Protein AF-A0A4Y8PZ39-F1 (afdb_monomer_lite)

pLDDT: mean 85.69, std 16.48, range [45.59, 98.56]

Foldseek 3Di:
DLVVLLVVLVVLLVVLVVVCVVPVDCVSVVSSVVSVVVNVVSVVVVVVVVVVVVCVVDPPPVPPPDD

Radius of gyration: 19.61 Å; chains: 1; bounding box: 28×17×66 Å

Sequence (67 aa):
MISFNVNEWLDEYNDYLKLYEMFGDKQYLQEAEEALNSLRAFLRRSDAHARIEHAVKQPEKQKLHFI

Secondary structure (DSSP, 8-state):
-HHHHHHHHHHHHHHHHHHHHHH--HHHHHHHHHHHHHHHHHHHHHHHHHHHHHHHH-GGGGSSS--

Organism: NCBI:txid1967502

Structure (mmCIF, N/CA/C/O backbone):
data_AF-A0A4Y8PZ39-F1
#
_entry.id   AF-A0A4Y8PZ39-F1
#
loop_
_atom_site.group_PDB
_atom_site.id
_atom_site.type_symbol
_atom_site.label_atom_id
_atom_site.label_alt_id
_atom_site.label_comp_id
_atom_site.label_asym_id
_atom_site.label_entity_id
_atom_site.label_seq_id
_atom_site.pdbx_PDB_ins_code
_atom_site.Cartn_x
_atom_site.Cartn_y
_atom_site.Cartn_z
_atom_site.occupancy
_atom_site.B_iso_or_equiv
_atom_site.auth_seq_id
_atom_site.auth_comp_id
_atom_site.auth_asym_id
_atom_site.auth_atom_id
_atom_site.pdbx_PDB_model_num
ATOM 1 N N . MET A 1 1 ? 14.706 -11.889 -5.554 1.00 59.81 1 MET A N 1
ATOM 2 C CA . MET A 1 1 ? 14.845 -10.564 -4.909 1.00 59.81 1 MET A CA 1
ATOM 3 C C . MET A 1 1 ? 13.560 -9.749 -5.047 1.00 59.81 1 MET A C 1
ATOM 5 O O . MET A 1 1 ? 12.992 -9.414 -4.027 1.00 59.81 1 MET A O 1
ATOM 9 N N . ILE A 1 2 ? 13.027 -9.533 -6.261 1.00 62.50 2 ILE A N 1
ATOM 10 C CA . ILE A 1 2 ? 11.767 -8.783 -6.490 1.00 62.50 2 ILE A CA 1
ATOM 11 C C . ILE A 1 2 ? 10.554 -9.389 -5.756 1.00 62.50 2 ILE A C 1
ATOM 13 O O . ILE A 1 2 ? 9.782 -8.655 -5.153 1.00 62.50 2 ILE A O 1
ATOM 17 N N . SER A 1 3 ? 10.402 -10.719 -5.757 1.00 62.78 3 SER A N 1
ATOM 18 C CA . SER A 1 3 ? 9.278 -11.390 -5.082 1.00 62.78 3 SER A CA 1
ATOM 19 C C . SER A 1 3 ? 9.317 -11.290 -3.555 1.00 62.78 3 SER A C 1
ATOM 21 O O . SER A 1 3 ? 8.270 -11.351 -2.926 1.00 62.78 3 SER A O 1
ATOM 23 N N . PHE A 1 4 ? 10.507 -11.144 -2.962 1.00 65.25 4 PHE A N 1
ATOM 24 C CA . PHE A 1 4 ? 10.671 -11.067 -1.510 1.00 65.25 4 PHE A CA 1
ATOM 25 C C . PHE A 1 4 ? 10.121 -9.736 -0.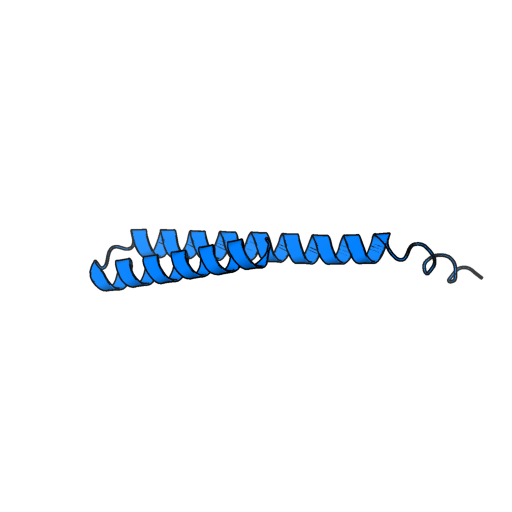982 1.00 65.25 4 PHE A C 1
ATOM 27 O O . PHE A 1 4 ? 9.258 -9.740 -0.115 1.00 65.25 4 PHE A O 1
ATOM 34 N N . ASN A 1 5 ? 10.498 -8.622 -1.618 1.00 74.00 5 ASN A N 1
ATOM 35 C CA . ASN A 1 5 ? 10.042 -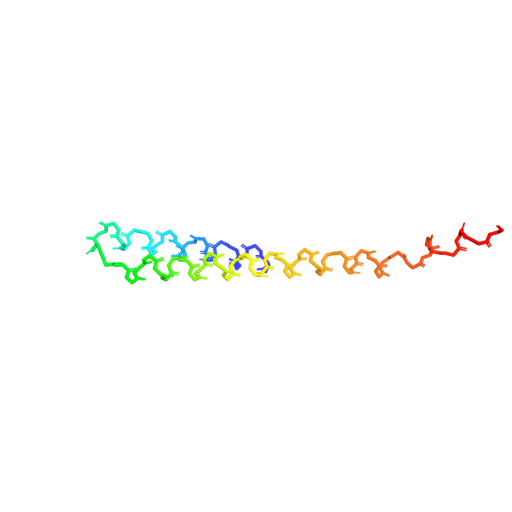7.286 -1.219 1.00 74.00 5 ASN A CA 1
ATOM 36 C C . ASN A 1 5 ? 8.532 -7.072 -1.439 1.00 74.00 5 ASN A C 1
ATOM 38 O O . ASN A 1 5 ? 7.909 -6.301 -0.722 1.00 74.00 5 ASN A O 1
ATOM 42 N N . VAL A 1 6 ? 7.927 -7.731 -2.438 1.00 86.31 6 VAL A N 1
ATOM 43 C CA . VAL A 1 6 ? 6.476 -7.618 -2.684 1.00 86.31 6 VAL A CA 1
ATOM 44 C C . VAL A 1 6 ? 5.668 -8.284 -1.576 1.00 86.31 6 VAL A C 1
ATOM 46 O O . VAL A 1 6 ? 4.671 -7.716 -1.139 1.00 86.31 6 VAL A O 1
ATOM 49 N N . ASN A 1 7 ? 6.091 -9.470 -1.134 1.00 92.19 7 ASN A N 1
ATOM 50 C CA . ASN A 1 7 ? 5.405 -10.181 -0.061 1.00 92.19 7 ASN A CA 1
ATOM 51 C C . ASN A 1 7 ? 5.531 -9.428 1.265 1.00 92.19 7 ASN A C 1
ATOM 53 O O . ASN A 1 7 ? 4.537 -9.285 1.958 1.00 92.19 7 ASN A O 1
ATOM 57 N N . GLU A 1 8 ? 6.705 -8.865 1.555 1.00 92.56 8 GLU A N 1
ATOM 58 C CA . GLU A 1 8 ? 6.947 -8.083 2.771 1.00 92.56 8 GLU A CA 1
ATOM 59 C C . GLU A 1 8 ? 5.991 -6.885 2.895 1.00 92.56 8 GLU A C 1
ATOM 61 O O . GLU A 1 8 ? 5.312 -6.752 3.907 1.00 92.56 8 GLU A O 1
ATOM 66 N N . TRP A 1 9 ? 5.815 -6.078 1.841 1.00 93.38 9 TRP A N 1
ATOM 67 C CA . TRP A 1 9 ? 4.855 -4.962 1.890 1.00 93.38 9 TRP A CA 1
ATOM 68 C C . TRP A 1 9 ? 3.392 -5.401 2.003 1.00 93.38 9 TRP A C 1
ATOM 70 O O . TRP A 1 9 ? 2.566 -4.660 2.536 1.00 93.38 9 TRP A O 1
ATOM 80 N N . LEU A 1 10 ? 3.039 -6.576 1.473 1.00 95.38 10 LEU A N 1
ATOM 81 C CA . LEU A 1 10 ? 1.692 -7.129 1.634 1.00 95.38 10 LEU A CA 1
ATOM 82 C C . LEU A 1 10 ? 1.469 -7.648 3.056 1.00 95.38 10 LEU A C 1
ATOM 84 O O . LEU A 1 10 ? 0.379 -7.468 3.599 1.00 95.38 10 LEU A O 1
ATOM 88 N N . ASP A 1 11 ? 2.486 -8.263 3.652 1.00 96.94 11 ASP A N 1
ATOM 89 C CA . ASP A 1 11 ? 2.452 -8.720 5.036 1.00 96.94 11 ASP A CA 1
ATOM 90 C C . ASP A 1 11 ? 2.340 -7.518 5.986 1.00 96.94 11 ASP A C 1
ATOM 92 O O . ASP A 1 11 ? 1.419 -7.484 6.799 1.00 96.94 11 ASP A O 1
ATOM 96 N N . GLU A 1 12 ? 3.153 -6.473 5.794 1.00 96.38 12 GLU A N 1
ATOM 97 C CA . GLU A 1 12 ? 3.065 -5.211 6.548 1.00 96.38 12 GLU A CA 1
ATOM 98 C C . GLU A 1 12 ? 1.680 -4.561 6.429 1.00 96.38 12 GLU A C 1
ATOM 100 O O . GLU A 1 12 ? 1.073 -4.189 7.434 1.00 96.38 12 GLU A O 1
ATOM 105 N N . TYR A 1 13 ? 1.134 -4.467 5.211 1.00 97.69 13 TYR A N 1
ATOM 106 C CA . TYR A 1 13 ? -0.221 -3.959 4.984 1.00 97.69 13 TYR A CA 1
ATOM 107 C C . TYR A 1 13 ? -1.265 -4.736 5.796 1.00 97.69 13 TYR A C 1
ATOM 109 O O . TYR A 1 13 ? -2.105 -4.144 6.478 1.00 97.69 13 TYR A O 1
ATOM 117 N N . ASN A 1 14 ? -1.208 -6.068 5.737 1.00 98.00 14 ASN A N 1
ATOM 118 C CA . ASN A 1 14 ? -2.148 -6.931 6.443 1.00 98.00 14 ASN A CA 1
ATOM 119 C C . ASN A 1 14 ? -1.996 -6.824 7.964 1.00 98.00 14 ASN A C 1
ATOM 121 O O . ASN A 1 14 ? -2.998 -6.853 8.681 1.00 98.00 14 ASN A O 1
ATOM 125 N N . ASP A 1 15 ? -0.770 -6.695 8.462 1.00 98.19 15 ASP A N 1
ATOM 126 C CA . ASP A 1 15 ? -0.501 -6.553 9.888 1.00 98.19 15 ASP A CA 1
ATOM 127 C C . ASP A 1 15 ? -1.024 -5.217 10.420 1.00 98.19 15 ASP A C 1
ATOM 129 O O . ASP A 1 15 ? -1.703 -5.197 11.448 1.00 98.19 15 ASP A O 1
ATOM 133 N N . TYR A 1 16 ? -0.845 -4.119 9.682 1.00 98.56 16 TYR A N 1
ATOM 134 C CA . TYR A 1 16 ? -1.441 -2.834 10.046 1.00 98.56 16 TYR A CA 1
ATOM 135 C C . TYR A 1 16 ? -2.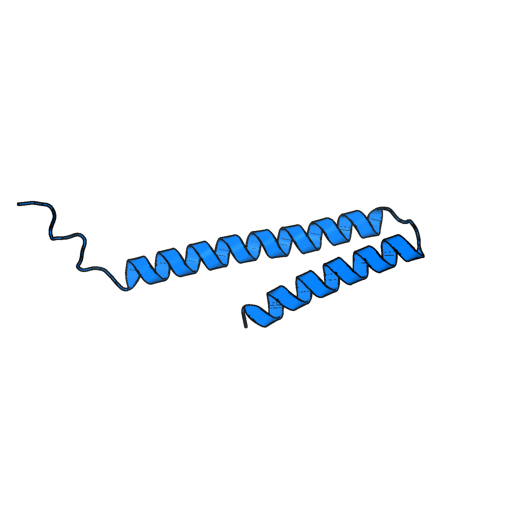974 -2.859 10.037 1.00 98.56 16 TYR A C 1
ATOM 137 O O . TYR A 1 16 ? -3.600 -2.311 10.946 1.00 98.56 16 TYR A O 1
ATOM 145 N N . LEU A 1 17 ? -3.607 -3.548 9.082 1.00 98.31 17 LEU A N 1
ATOM 146 C CA . LEU A 1 17 ? -5.063 -3.720 9.104 1.00 98.31 17 LEU A CA 1
ATOM 147 C C . LEU A 1 17 ? -5.545 -4.507 10.331 1.00 98.31 17 LEU A C 1
ATOM 149 O O . LEU A 1 17 ? -6.551 -4.129 10.931 1.00 98.31 17 LEU A O 1
ATOM 153 N N . LYS A 1 18 ? -4.825 -5.559 10.740 1.00 98.38 18 LYS A N 1
ATOM 154 C CA . LYS A 1 18 ? -5.142 -6.298 11.974 1.00 98.38 18 LYS A CA 1
ATOM 155 C C . LYS A 1 18 ? -4.968 -5.424 13.213 1.00 98.38 18 LYS A C 1
ATOM 157 O O . LYS A 1 18 ? -5.807 -5.464 14.106 1.00 98.38 18 LYS A O 1
ATOM 162 N N . LEU A 1 19 ? -3.912 -4.611 13.275 1.00 98.44 19 LEU A N 1
ATOM 163 C CA . LEU A 1 19 ? -3.708 -3.671 14.382 1.00 98.44 19 LEU A CA 1
ATOM 164 C C . LEU A 1 19 ? -4.838 -2.637 14.448 1.00 98.44 19 LEU A C 1
ATOM 166 O O . LEU A 1 19 ? -5.346 -2.348 15.532 1.00 98.44 19 LEU A O 1
ATOM 170 N N . TYR A 1 20 ? -5.297 -2.139 13.298 1.00 98.31 20 TYR A N 1
ATOM 171 C CA . TYR A 1 20 ? -6.478 -1.285 13.241 1.00 98.31 20 TYR A CA 1
ATOM 172 C C . TYR A 1 20 ? -7.736 -2.000 13.748 1.00 98.31 20 TYR A C 1
ATOM 174 O O . TYR A 1 20 ? -8.477 -1.430 14.544 1.00 98.31 20 TYR A O 1
ATOM 182 N N . GLU A 1 21 ? -7.971 -3.247 13.336 1.00 98.00 21 GLU A N 1
ATOM 183 C CA . GLU A 1 21 ? -9.104 -4.048 13.812 1.00 98.00 21 GLU A CA 1
ATOM 184 C C . GLU A 1 21 ? -9.060 -4.258 15.336 1.00 98.00 21 GLU A C 1
ATOM 186 O O . GLU A 1 21 ? -10.085 -4.155 16.008 1.00 98.00 21 GLU A O 1
ATOM 191 N N . MET A 1 22 ? -7.870 -4.504 15.892 1.00 98.38 22 MET A N 1
ATOM 192 C CA . MET A 1 22 ? -7.677 -4.757 17.321 1.00 98.38 22 MET A CA 1
ATOM 193 C C . MET A 1 22 ? -7.819 -3.501 18.187 1.00 98.38 22 MET A C 1
ATOM 195 O O . MET A 1 22 ? -8.376 -3.575 19.282 1.00 98.38 22 MET A O 1
ATOM 199 N N . PHE A 1 23 ? -7.289 -2.363 17.733 1.00 97.94 23 PHE A N 1
ATOM 200 C CA . PHE A 1 23 ? -7.130 -1.169 18.571 1.00 97.94 23 PHE A CA 1
ATOM 201 C C . PHE A 1 23 ? -7.989 0.024 18.132 1.00 97.94 23 PHE A C 1
ATOM 203 O O . PHE A 1 23 ? -8.176 0.959 18.908 1.00 97.94 23 PHE A O 1
ATOM 210 N N . GLY A 1 24 ? -8.521 0.018 16.907 1.00 97.00 24 GLY A N 1
ATOM 211 C CA . GLY A 1 24 ? -9.337 1.098 16.346 1.00 97.00 24 GLY A CA 1
ATOM 212 C C . GLY A 1 24 ? -8.575 2.394 16.043 1.00 97.00 24 GLY A C 1
ATOM 213 O O . GLY A 1 24 ? -9.200 3.396 15.684 1.00 97.00 24 GLY A O 1
ATOM 214 N N . ASP A 1 25 ? -7.245 2.401 16.179 1.00 98.00 25 ASP A N 1
ATOM 215 C CA . ASP A 1 25 ? -6.414 3.584 15.955 1.00 98.00 25 ASP A CA 1
ATOM 216 C C . ASP A 1 25 ? -6.184 3.829 14.459 1.00 98.00 25 ASP A C 1
ATOM 218 O O . ASP A 1 25 ? -5.572 3.026 13.753 1.00 98.00 25 ASP A O 1
ATOM 222 N N . LYS A 1 26 ? -6.653 4.982 13.974 1.00 97.88 26 LYS A N 1
ATOM 223 C CA . LYS A 1 26 ? -6.534 5.382 12.569 1.00 97.88 26 LYS A CA 1
ATOM 224 C C . LYS A 1 26 ? -5.091 5.539 12.097 1.00 97.88 26 LYS A C 1
ATOM 226 O O . LYS A 1 26 ? -4.891 5.496 10.886 1.00 97.88 26 LYS A O 1
ATOM 231 N N . GLN A 1 27 ? -4.113 5.698 12.990 1.00 98.12 27 GLN A N 1
ATOM 232 C CA . GLN A 1 27 ? -2.709 5.695 12.586 1.00 98.12 27 GLN A CA 1
ATOM 233 C C . GLN A 1 27 ? -2.361 4.388 11.859 1.00 98.12 27 GLN A C 1
ATOM 235 O O . GLN A 1 27 ? -1.750 4.433 10.801 1.00 98.12 27 GLN A O 1
ATOM 240 N N . TYR A 1 28 ? -2.854 3.236 12.322 1.00 98.31 28 TYR A N 1
ATOM 241 C CA . TYR A 1 28 ? -2.604 1.961 11.643 1.00 98.31 28 TYR A CA 1
ATOM 242 C C . TYR A 1 28 ? -3.180 1.910 10.220 1.00 98.31 28 TYR A C 1
ATOM 244 O O . TYR A 1 28 ? -2.578 1.310 9.337 1.00 98.31 28 TYR A O 1
ATOM 252 N N . LEU A 1 29 ? -4.305 2.582 9.950 1.00 97.50 29 LEU A N 1
ATOM 253 C CA . LEU A 1 29 ? -4.804 2.704 8.574 1.00 97.50 29 LEU A CA 1
ATOM 254 C C . LEU A 1 29 ? -3.870 3.538 7.692 1.00 97.50 29 LEU A C 1
ATOM 256 O O . LEU A 1 29 ? -3.690 3.202 6.524 1.00 97.50 29 LEU A O 1
ATOM 260 N N . GLN A 1 30 ? -3.283 4.606 8.236 1.00 98.12 30 GLN A N 1
ATOM 261 C CA . GLN A 1 30 ? -2.328 5.442 7.503 1.00 98.12 30 GLN A CA 1
ATOM 262 C C . GLN A 1 30 ? -1.069 4.643 7.155 1.00 98.12 30 GLN A C 1
ATOM 264 O O . GLN A 1 30 ? -0.666 4.619 5.996 1.00 98.12 30 GLN A O 1
ATOM 269 N N . GLU A 1 31 ? -0.522 3.908 8.122 1.00 98.06 31 GLU A N 1
ATOM 270 C CA . GLU A 1 31 ? 0.642 3.038 7.913 1.00 98.06 31 GLU A CA 1
ATOM 271 C C . GLU A 1 31 ? 0.354 1.949 6.857 1.00 98.06 31 GLU A C 1
ATOM 273 O O . GLU A 1 31 ? 1.164 1.697 5.962 1.00 98.06 31 GLU A O 1
ATOM 278 N N . ALA A 1 32 ? -0.847 1.354 6.874 1.00 98.06 32 ALA A N 1
ATOM 279 C CA . ALA A 1 32 ? -1.275 0.415 5.836 1.00 98.06 32 ALA A CA 1
ATOM 280 C C . ALA A 1 32 ? -1.307 1.077 4.441 1.00 98.06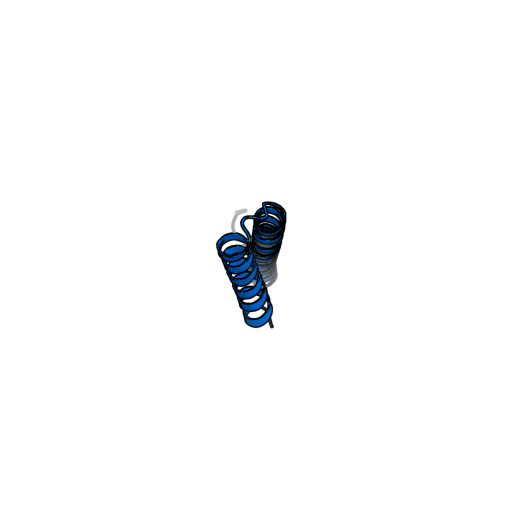 32 ALA A C 1
ATOM 282 O O . ALA A 1 32 ? -0.825 0.514 3.453 1.00 98.06 32 ALA A O 1
ATOM 283 N N . GLU A 1 33 ? -1.851 2.291 4.327 1.00 97.81 33 GLU A N 1
ATOM 284 C CA . GLU A 1 33 ? -1.852 3.031 3.060 1.00 97.81 33 GLU A CA 1
ATOM 285 C C . GLU A 1 33 ? -0.430 3.327 2.558 1.00 97.81 33 GLU A C 1
ATOM 287 O O . GLU A 1 33 ? -0.169 3.224 1.353 1.00 97.81 33 GLU A O 1
ATOM 292 N N . GLU A 1 34 ? 0.502 3.645 3.454 1.00 97.25 34 GLU A N 1
ATOM 293 C CA . GLU A 1 34 ? 1.909 3.870 3.119 1.00 97.25 34 GLU A CA 1
ATOM 294 C C . GLU A 1 34 ? 2.598 2.605 2.587 1.00 97.25 34 GLU A C 1
ATOM 296 O O . GLU A 1 34 ? 3.258 2.664 1.537 1.00 97.25 34 GLU A O 1
ATOM 301 N N . ALA A 1 35 ? 2.378 1.449 3.222 1.00 96.31 35 ALA A N 1
ATOM 302 C CA . ALA A 1 35 ? 2.884 0.159 2.746 1.00 96.31 35 ALA A CA 1
ATOM 303 C C . ALA A 1 35 ? 2.371 -0.153 1.325 1.00 96.31 35 ALA A C 1
ATOM 305 O O . ALA A 1 35 ? 3.143 -0.456 0.404 1.00 96.31 35 ALA A O 1
ATOM 306 N N . LEU A 1 36 ? 1.067 0.033 1.089 1.00 96.69 36 LEU A N 1
ATOM 307 C CA . LEU A 1 36 ? 0.455 -0.198 -0.221 1.00 96.69 36 LEU A CA 1
ATOM 308 C C . LEU A 1 36 ? 0.984 0.766 -1.298 1.00 96.69 36 LEU A C 1
ATOM 310 O O . LEU A 1 36 ? 1.187 0.379 -2.456 1.00 96.69 36 LEU A O 1
ATOM 314 N N . ASN A 1 37 ? 1.211 2.031 -0.945 1.00 96.19 37 ASN A N 1
ATOM 315 C CA . ASN A 1 37 ? 1.769 3.023 -1.861 1.00 96.19 37 ASN A CA 1
ATOM 316 C C . ASN A 1 37 ? 3.222 2.705 -2.235 1.00 96.19 37 ASN A C 1
ATOM 318 O O . ASN A 1 37 ? 3.593 2.830 -3.409 1.00 96.19 37 ASN A O 1
ATOM 322 N N . SER A 1 38 ? 4.014 2.224 -1.278 1.00 93.88 38 SER A N 1
ATOM 323 C CA . SER A 1 38 ? 5.387 1.767 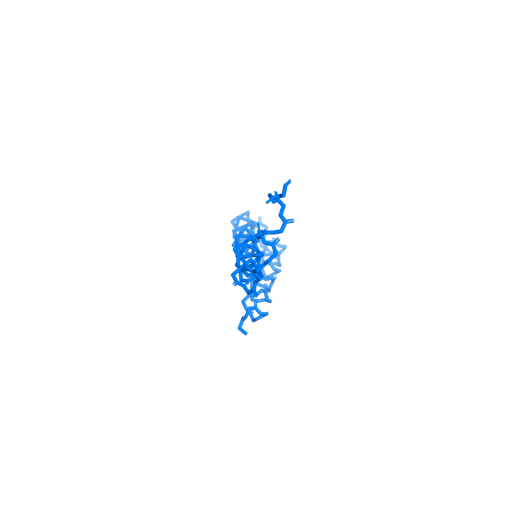-1.507 1.00 93.88 38 SER A CA 1
ATOM 324 C C . SER A 1 38 ? 5.434 0.589 -2.481 1.00 93.88 38 SER A C 1
ATOM 326 O O . SER A 1 38 ? 6.168 0.641 -3.478 1.00 93.88 38 SER A O 1
ATOM 328 N N . LEU A 1 39 ? 4.557 -0.404 -2.289 1.00 94.88 39 LEU A N 1
ATOM 329 C CA . LEU A 1 39 ? 4.394 -1.526 -3.214 1.00 94.88 39 LEU A CA 1
ATOM 330 C C . LEU A 1 39 ? 4.033 -1.055 -4.631 1.00 94.88 39 LEU A C 1
ATOM 332 O O . LEU A 1 39 ? 4.674 -1.447 -5.610 1.00 94.88 39 LEU A O 1
ATOM 336 N N . ARG A 1 40 ? 3.047 -0.161 -4.768 1.00 94.88 40 ARG A N 1
ATOM 337 C CA . ARG A 1 40 ? 2.642 0.391 -6.076 1.00 94.88 40 ARG A CA 1
ATOM 338 C C . ARG A 1 40 ? 3.789 1.115 -6.777 1.00 94.88 40 ARG A C 1
ATOM 340 O O . ARG A 1 40 ? 3.969 0.959 -7.987 1.00 94.88 40 ARG A O 1
ATOM 347 N N . ALA A 1 41 ? 4.561 1.914 -6.042 1.00 93.69 41 ALA A N 1
ATOM 348 C CA . ALA A 1 41 ? 5.705 2.632 -6.593 1.00 93.69 41 ALA A CA 1
ATOM 349 C C . ALA A 1 41 ? 6.788 1.666 -7.091 1.00 93.69 41 ALA A C 1
ATOM 351 O O . ALA A 1 41 ? 7.356 1.868 -8.167 1.00 93.69 41 ALA A O 1
ATOM 352 N N . PHE A 1 42 ? 7.050 0.595 -6.344 1.00 91.56 42 PHE A N 1
ATOM 353 C CA . PHE A 1 42 ? 7.987 -0.439 -6.757 1.00 91.56 42 PHE A CA 1
ATOM 354 C C . PHE A 1 42 ? 7.533 -1.183 -8.014 1.00 91.56 42 PHE A C 1
ATOM 356 O O . PHE A 1 42 ? 8.321 -1.290 -8.953 1.00 91.56 42 PHE A O 1
ATOM 363 N N . LEU A 1 43 ? 6.273 -1.623 -8.078 1.00 91.50 43 LEU A N 1
ATOM 364 C CA . LEU A 1 43 ? 5.735 -2.318 -9.252 1.00 91.50 43 LEU A CA 1
ATOM 365 C C . LEU A 1 43 ? 5.846 -1.455 -10.516 1.00 91.50 43 LEU A C 1
ATOM 367 O O . LEU A 1 43 ? 6.342 -1.923 -11.537 1.00 91.50 43 LEU A O 1
ATOM 371 N N . ARG A 1 44 ? 5.517 -0.158 -10.429 1.00 92.56 44 ARG A N 1
ATOM 372 C CA . ARG A 1 44 ? 5.694 0.788 -11.548 1.00 92.56 44 ARG A CA 1
ATOM 373 C C . ARG A 1 44 ? 7.147 0.881 -12.020 1.00 92.56 44 ARG A C 1
ATOM 375 O O . ARG A 1 44 ? 7.396 0.927 -13.224 1.00 92.56 44 ARG A O 1
ATOM 382 N N . ARG A 1 45 ? 8.108 0.923 -11.090 1.00 90.31 45 ARG A N 1
ATOM 383 C CA . ARG A 1 45 ? 9.543 0.948 -11.425 1.00 90.31 45 ARG A CA 1
ATOM 384 C C . ARG A 1 45 ? 9.992 -0.366 -12.058 1.00 90.31 45 ARG A C 1
ATOM 386 O O . ARG A 1 45 ? 10.743 -0.328 -13.028 1.00 90.31 45 ARG A O 1
ATOM 393 N N . SER A 1 46 ? 9.512 -1.498 -11.550 1.00 89.94 46 SER A N 1
ATOM 394 C CA . SER A 1 46 ? 9.797 -2.823 -12.105 1.00 89.94 46 SER A CA 1
ATOM 395 C C . SER A 1 46 ? 9.270 -2.961 -13.537 1.00 89.94 46 SER A C 1
ATOM 397 O O . SER A 1 46 ? 10.007 -3.381 -14.426 1.00 89.94 46 SER A O 1
ATOM 399 N N . ASP A 1 47 ? 8.035 -2.525 -13.793 1.00 90.56 47 ASP A N 1
ATOM 400 C CA . ASP A 1 47 ? 7.444 -2.525 -15.135 1.00 90.56 47 ASP A CA 1
ATOM 401 C C . ASP A 1 47 ? 8.210 -1.615 -16.102 1.00 90.56 47 ASP A C 1
ATOM 403 O O . ASP A 1 47 ? 8.477 -1.990 -17.246 1.00 90.56 47 ASP A O 1
ATOM 407 N N . ALA A 1 48 ? 8.591 -0.416 -15.652 1.00 88.69 48 ALA A N 1
ATOM 408 C CA . ALA A 1 48 ? 9.405 0.495 -16.451 1.00 88.69 48 ALA A CA 1
ATOM 409 C C . ALA A 1 48 ? 10.777 -0.116 -16.775 1.00 88.69 48 ALA A C 1
ATOM 411 O O . ALA A 1 48 ? 11.220 -0.049 -17.923 1.00 88.69 48 ALA A O 1
ATOM 412 N N . HIS A 1 49 ? 11.419 -0.757 -15.796 1.00 88.69 49 HIS A N 1
ATOM 413 C CA . HIS A 1 49 ? 12.695 -1.438 -15.989 1.00 88.69 49 HIS A CA 1
ATOM 414 C C . HIS A 1 49 ? 12.583 -2.562 -17.024 1.00 88.69 49 HIS A C 1
ATOM 416 O O . HIS A 1 49 ? 13.364 -2.587 -17.973 1.00 88.69 49 HIS A O 1
ATOM 422 N N . ALA A 1 50 ? 11.562 -3.417 -16.916 1.00 88.00 50 ALA A N 1
ATOM 423 C CA . ALA A 1 50 ? 11.322 -4.503 -17.866 1.00 88.00 50 ALA A CA 1
ATOM 424 C C . ALA A 1 50 ? 11.098 -3.990 -19.302 1.00 88.00 50 ALA A C 1
ATOM 426 O O . ALA A 1 50 ? 11.615 -4.564 -20.264 1.00 88.00 50 ALA A O 1
ATOM 427 N N . ARG A 1 51 ? 10.372 -2.873 -19.469 1.00 88.44 51 ARG A N 1
ATOM 428 C CA . ARG A 1 51 ? 10.174 -2.232 -20.783 1.00 88.44 51 ARG A CA 1
ATOM 429 C C . ARG A 1 51 ? 11.482 -1.710 -21.373 1.00 88.44 51 ARG A C 1
ATOM 431 O O . ARG A 1 51 ? 11.729 -1.919 -22.559 1.00 88.44 51 ARG A O 1
ATOM 438 N N . ILE A 1 52 ? 12.309 -1.044 -20.564 1.00 87.56 52 ILE A N 1
ATOM 439 C CA . ILE A 1 52 ? 13.614 -0.519 -20.995 1.00 87.56 52 ILE A CA 1
ATOM 440 C C . ILE A 1 52 ? 14.543 -1.670 -21.375 1.00 87.56 52 ILE A C 1
ATOM 442 O O . ILE A 1 52 ? 15.147 -1.640 -22.444 1.00 87.56 52 ILE A O 1
ATOM 446 N N . GLU A 1 53 ? 14.616 -2.709 -20.545 1.00 89.12 53 GLU A N 1
ATOM 447 C CA . GLU A 1 53 ? 15.436 -3.891 -20.803 1.00 89.12 53 GLU A CA 1
ATOM 448 C C . GLU A 1 53 ? 15.044 -4.566 -22.124 1.00 89.12 53 GLU A C 1
ATOM 450 O O . GLU A 1 53 ? 15.906 -4.892 -22.943 1.00 89.12 53 GLU A O 1
ATOM 455 N N . HIS A 1 54 ? 13.741 -4.709 -22.379 1.00 84.50 54 HIS A N 1
ATOM 456 C CA . HIS A 1 54 ? 13.232 -5.231 -23.643 1.00 84.50 54 HIS A CA 1
ATOM 457 C C . HIS A 1 54 ? 13.604 -4.343 -24.844 1.00 84.50 54 HIS A C 1
ATOM 459 O O . HIS A 1 54 ? 13.988 -4.863 -25.892 1.00 84.50 54 HIS A O 1
ATOM 465 N N . ALA A 1 55 ? 13.524 -3.015 -24.704 1.00 82.75 55 ALA A N 1
ATOM 466 C CA . ALA A 1 55 ? 13.915 -2.070 -25.754 1.00 82.75 55 ALA A CA 1
ATOM 467 C C . ALA A 1 55 ? 15.419 -2.145 -26.071 1.00 82.75 55 ALA A C 1
ATOM 469 O O . ALA A 1 55 ? 15.802 -2.175 -27.239 1.00 82.75 55 ALA A O 1
ATOM 470 N N . VAL A 1 56 ? 16.267 -2.229 -25.042 1.00 85.00 56 VAL A N 1
ATOM 471 C CA . VAL A 1 56 ? 17.729 -2.325 -25.189 1.00 85.00 56 VAL A CA 1
ATOM 472 C C . VAL A 1 56 ? 18.144 -3.654 -25.826 1.00 85.00 56 VAL A C 1
ATOM 474 O O . VAL A 1 56 ? 19.073 -3.686 -26.628 1.00 85.00 56 VAL A O 1
ATOM 477 N N . LYS A 1 57 ? 17.438 -4.751 -25.524 1.00 83.12 57 LYS A N 1
ATOM 478 C CA . LYS A 1 57 ? 17.705 -6.080 -26.098 1.00 83.12 57 LYS A CA 1
ATOM 479 C C . LYS A 1 57 ? 17.256 -6.238 -27.561 1.00 83.12 57 LYS A C 1
ATOM 481 O O . LYS A 1 57 ? 17.626 -7.229 -28.184 1.00 83.12 57 LYS A O 1
ATOM 486 N N . GLN A 1 58 ? 16.501 -5.291 -28.133 1.00 67.06 58 GLN A N 1
ATOM 487 C CA . GLN A 1 58 ? 16.070 -5.314 -29.544 1.00 67.06 58 GLN A CA 1
ATOM 488 C C . GLN A 1 58 ? 16.492 -4.055 -30.332 1.00 67.06 58 GLN A C 1
ATOM 490 O O . GLN A 1 58 ? 15.630 -3.319 -30.818 1.00 67.06 58 GLN A O 1
ATOM 495 N N . PRO A 1 59 ? 17.798 -3.801 -30.535 1.00 58.50 59 PRO A N 1
ATOM 496 C CA . PRO A 1 59 ? 18.250 -2.607 -31.253 1.00 58.50 59 PRO A CA 1
ATOM 497 C C . PRO A 1 59 ? 17.947 -2.631 -32.768 1.00 58.50 59 PRO A C 1
ATOM 499 O O . PRO A 1 59 ? 17.920 -1.580 -33.404 1.00 58.50 59 PRO A O 1
ATOM 502 N N . GLU A 1 60 ? 17.690 -3.798 -33.375 1.00 56.03 60 GLU A N 1
ATOM 503 C CA . GLU A 1 60 ? 17.731 -3.947 -34.844 1.00 56.03 60 GLU A CA 1
ATOM 504 C C . GLU A 1 60 ? 16.386 -3.799 -35.581 1.00 56.03 60 GLU A C 1
ATOM 506 O O . GLU A 1 60 ? 16.371 -3.673 -36.803 1.00 56.03 60 GLU A O 1
ATOM 511 N N . LYS A 1 61 ? 15.240 -3.731 -34.887 1.00 54.28 61 LYS A N 1
ATOM 512 C CA . LYS A 1 61 ? 13.930 -3.582 -35.564 1.00 54.28 61 LYS A CA 1
ATOM 513 C C . LYS A 1 61 ? 13.544 -2.140 -35.912 1.00 54.28 61 LYS A C 1
ATOM 515 O O . LYS A 1 61 ? 12.562 -1.939 -36.618 1.00 54.28 61 LYS A O 1
ATOM 520 N N . GLN A 1 62 ? 14.304 -1.136 -35.466 1.00 53.72 62 GLN A N 1
ATOM 521 C CA . GLN A 1 62 ? 14.014 0.276 -35.767 1.00 53.72 62 GLN A CA 1
ATOM 522 C C . GLN A 1 62 ? 14.585 0.764 -37.111 1.00 53.72 62 GLN A C 1
ATOM 524 O O . GLN A 1 62 ? 14.196 1.832 -37.571 1.00 53.72 62 GLN A O 1
ATOM 529 N N . LYS A 1 63 ? 15.461 -0.001 -37.781 1.00 49.44 63 LYS A N 1
ATOM 530 C CA . LYS A 1 63 ? 16.090 0.423 -39.050 1.00 49.44 63 LYS A CA 1
ATOM 531 C C . LYS A 1 63 ? 15.310 0.069 -40.327 1.00 49.44 63 LYS A C 1
ATOM 533 O O . LYS A 1 63 ? 15.719 0.485 -41.401 1.00 49.44 63 LYS A O 1
ATOM 538 N N . LEU A 1 64 ? 14.200 -0.668 -40.241 1.00 50.09 64 LEU A N 1
ATOM 539 C CA . LEU A 1 64 ? 13.496 -1.222 -41.415 1.00 50.09 64 LEU A CA 1
ATOM 540 C C . LEU A 1 64 ? 12.236 -0.449 -41.847 1.00 50.09 64 LEU A C 1
ATOM 542 O O . LEU A 1 64 ? 11.414 -0.988 -42.579 1.00 50.09 64 LEU A O 1
ATOM 546 N N . HIS A 1 65 ? 12.077 0.804 -41.418 1.00 46.22 65 HIS A N 1
ATOM 547 C CA . HIS A 1 65 ? 10.939 1.648 -41.807 1.00 46.22 65 HIS A CA 1
ATOM 548 C C . HIS A 1 65 ? 11.379 2.999 -42.389 1.00 46.22 65 HIS A C 1
ATOM 550 O O . HIS A 1 65 ? 10.784 4.028 -42.106 1.00 46.22 65 HIS A O 1
ATOM 556 N N . PHE A 1 66 ? 12.437 2.999 -43.197 1.00 45.59 66 PHE A N 1
ATOM 557 C CA . PHE A 1 66 ? 12.746 4.108 -44.099 1.00 45.59 66 PHE A CA 1
ATOM 558 C C . PHE A 1 66 ? 13.277 3.512 -45.409 1.00 45.59 66 PHE A C 1
ATOM 560 O O . PHE A 1 66 ? 14.486 3.393 -45.595 1.00 45.59 66 PHE A O 1
ATOM 567 N N . ILE A 1 67 ? 12.356 3.054 -46.262 1.00 47.44 67 ILE A N 1
ATOM 568 C CA . ILE A 1 67 ? 12.590 2.830 -47.696 1.00 47.44 67 ILE A CA 1
ATOM 569 C C . ILE A 1 67 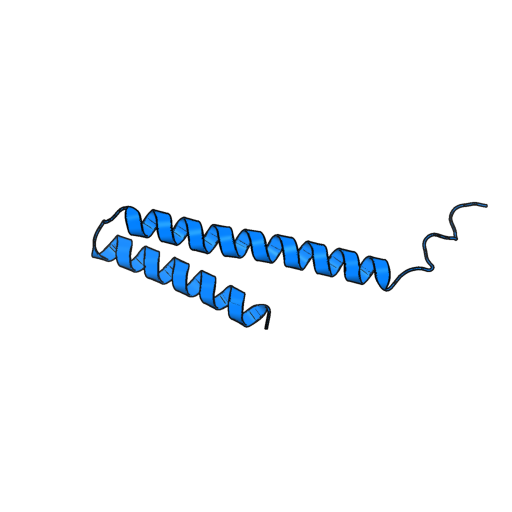? 11.718 3.835 -48.438 1.00 47.44 67 ILE A C 1
ATOM 571 O O . ILE A 1 67 ? 10.538 3.954 -48.033 1.00 47.44 67 ILE A O 1
#